Protein AF-A0A2G1XL92-F1 (afdb_monomer)

Structure (mmCIF, N/CA/C/O backbone):
data_AF-A0A2G1XL92-F1
#
_entry.id   AF-A0A2G1XL92-F1
#
loop_
_atom_site.group_PDB
_atom_site.id
_atom_site.type_symbol
_atom_site.label_atom_id
_atom_site.label_alt_id
_atom_site.label_comp_id
_atom_site.label_asym_id
_atom_site.label_entity_id
_atom_site.label_seq_id
_atom_site.pdbx_PDB_ins_code
_atom_site.Cartn_x
_atom_site.Cartn_y
_atom_site.Cartn_z
_atom_site.occupancy
_atom_site.B_iso_or_equiv
_atom_site.auth_seq_id
_atom_site.auth_comp_id
_atom_site.auth_asym_id
_atom_site.auth_atom_id
_atom_site.pdbx_PDB_model_num
ATOM 1 N N . LEU A 1 1 ? 37.303 -26.683 2.962 1.00 45.75 1 LEU A N 1
ATOM 2 C CA . LEU A 1 1 ? 36.003 -26.554 2.262 1.00 45.75 1 LEU A CA 1
ATOM 3 C C . LEU A 1 1 ? 35.689 -25.065 2.156 1.00 45.75 1 LEU A C 1
ATOM 5 O O . LEU A 1 1 ? 35.267 -24.471 3.136 1.00 45.75 1 LEU A O 1
ATOM 9 N N . ALA A 1 2 ? 36.050 -24.438 1.035 1.00 47.91 2 ALA A N 1
ATOM 10 C CA . ALA A 1 2 ? 35.893 -22.998 0.839 1.00 47.91 2 ALA A CA 1
ATOM 11 C C . ALA A 1 2 ? 34.433 -22.668 0.497 1.00 47.91 2 ALA A C 1
ATOM 13 O O . ALA A 1 2 ? 33.868 -23.248 -0.429 1.00 47.91 2 ALA A O 1
ATOM 14 N N . GLY A 1 3 ? 33.829 -21.753 1.257 1.00 52.50 3 GLY A N 1
ATOM 15 C CA . GLY A 1 3 ? 32.514 -21.195 0.958 1.00 52.50 3 GLY A CA 1
ATOM 16 C C . GLY A 1 3 ? 32.561 -20.383 -0.335 1.00 52.50 3 GLY A C 1
ATOM 17 O O . GLY A 1 3 ? 33.479 -19.592 -0.550 1.00 52.50 3 GLY A O 1
ATOM 18 N N . SER A 1 4 ? 31.581 -20.589 -1.214 1.00 62.25 4 SER A N 1
ATOM 19 C CA . SER A 1 4 ? 31.449 -19.809 -2.442 1.00 62.25 4 SER A CA 1
ATOM 20 C C . SER A 1 4 ? 31.058 -18.369 -2.099 1.00 62.25 4 SER A C 1
ATOM 22 O O . SER A 1 4 ? 29.908 -18.071 -1.779 1.00 62.25 4 SER A O 1
ATOM 24 N N . ALA A 1 5 ? 32.039 -17.470 -2.157 1.00 63.34 5 ALA A N 1
ATOM 25 C CA . ALA A 1 5 ? 31.850 -16.028 -2.117 1.00 63.34 5 ALA A CA 1
ATOM 26 C C . ALA A 1 5 ? 31.312 -15.550 -3.477 1.00 63.34 5 ALA A C 1
ATOM 28 O O . ALA A 1 5 ? 32.051 -15.075 -4.335 1.00 63.34 5 ALA A O 1
ATOM 29 N N . GLY A 1 6 ? 30.012 -15.726 -3.696 1.00 65.75 6 GLY A N 1
ATOM 30 C CA . GLY A 1 6 ? 29.341 -15.335 -4.933 1.00 65.75 6 GLY A CA 1
ATOM 31 C C . GLY A 1 6 ? 27.980 -14.722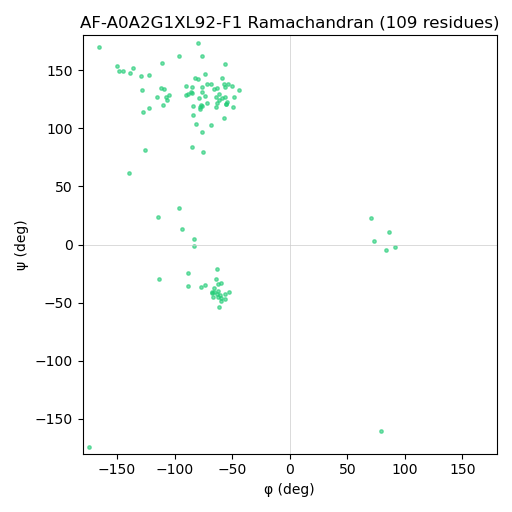 -4.656 1.00 65.75 6 GLY A C 1
ATOM 32 O O . GLY A 1 6 ? 26.966 -15.271 -5.072 1.00 65.75 6 GLY A O 1
ATOM 33 N N . GLY A 1 7 ? 27.946 -13.603 -3.926 1.00 76.12 7 GLY A N 1
ATOM 34 C CA . GLY A 1 7 ? 26.714 -12.834 -3.751 1.00 76.12 7 GLY A CA 1
ATOM 35 C C . GLY A 1 7 ? 26.111 -12.422 -5.104 1.00 76.12 7 GLY A C 1
ATOM 36 O O . GLY A 1 7 ? 26.837 -12.334 -6.103 1.00 76.12 7 GLY A O 1
ATOM 37 N N . PRO A 1 8 ? 24.791 -12.183 -5.171 1.00 79.94 8 PRO A N 1
ATOM 38 C CA . PRO A 1 8 ? 24.140 -11.799 -6.415 1.00 79.94 8 PRO A CA 1
ATOM 39 C C . PRO A 1 8 ? 24.825 -10.565 -7.010 1.00 79.94 8 PRO A C 1
ATOM 41 O O . PRO A 1 8 ? 24.936 -9.520 -6.369 1.00 79.94 8 PRO A O 1
ATOM 44 N N . ARG A 1 9 ? 25.308 -10.697 -8.251 1.00 87.75 9 ARG A N 1
ATOM 45 C CA . ARG A 1 9 ? 25.895 -9.570 -8.982 1.00 87.75 9 ARG A CA 1
ATOM 46 C C . ARG A 1 9 ? 24.794 -8.560 -9.317 1.00 87.75 9 ARG A C 1
ATOM 48 O O . ARG A 1 9 ? 23.726 -8.992 -9.763 1.00 87.75 9 ARG A O 1
ATOM 55 N N . PRO A 1 10 ? 25.044 -7.247 -9.169 1.00 88.81 10 PRO A N 1
ATOM 56 C CA . PRO A 1 10 ? 24.094 -6.227 -9.587 1.00 88.81 10 PRO A CA 1
ATOM 57 C C . PRO A 1 10 ? 23.691 -6.425 -11.049 1.00 88.81 10 PRO A C 1
ATOM 59 O O . PRO A 1 10 ? 24.531 -6.719 -11.902 1.00 88.81 10 PRO A O 1
ATOM 62 N N . ARG A 1 11 ? 22.399 -6.267 -11.341 1.00 91.88 11 ARG A N 1
ATOM 63 C CA . ARG A 1 11 ? 21.869 -6.290 -12.705 1.00 91.88 11 ARG A CA 1
ATOM 64 C C . ARG A 1 11 ? 21.017 -5.058 -12.938 1.00 91.88 11 ARG A C 1
ATOM 66 O O . ARG A 1 11 ? 20.149 -4.745 -12.128 1.00 91.88 11 ARG A O 1
ATOM 73 N N . THR A 1 12 ? 21.240 -4.402 -14.068 1.00 95.31 12 THR A N 1
ATOM 74 C CA . THR A 1 12 ? 20.373 -3.323 -14.536 1.00 95.31 12 THR A CA 1
ATOM 75 C C . THR A 1 12 ? 19.257 -3.925 -15.371 1.00 95.31 12 THR A C 1
ATOM 77 O O . THR A 1 12 ? 19.503 -4.713 -16.282 1.00 95.31 12 THR A O 1
ATOM 80 N N . LEU A 1 13 ? 18.022 -3.558 -15.049 1.00 96.06 13 LEU A N 1
ATOM 81 C CA . LEU A 1 13 ? 16.821 -4.009 -15.737 1.00 96.06 13 LEU A CA 1
ATOM 82 C C . LEU A 1 13 ? 15.866 -2.822 -15.889 1.00 96.06 13 LEU A C 1
ATOM 84 O O . LEU A 1 13 ? 15.805 -1.975 -14.992 1.00 96.06 13 LEU A O 1
ATOM 88 N N . PRO A 1 14 ? 15.065 -2.767 -16.967 1.00 97.75 14 PRO A N 1
ATOM 89 C CA . PRO A 1 14 ? 13.941 -1.849 -17.025 1.00 97.75 14 PRO A CA 1
ATOM 90 C C . PRO A 1 14 ? 13.008 -2.089 -15.834 1.00 97.75 14 PRO A C 1
ATOM 92 O O . PRO A 1 14 ? 12.647 -3.230 -15.535 1.00 97.75 14 PRO A O 1
ATOM 95 N N . ARG A 1 15 ? 12.559 -1.014 -15.180 1.00 96.69 15 ARG A N 1
ATOM 96 C CA . ARG A 1 15 ? 11.615 -1.094 -14.050 1.00 96.69 15 ARG A CA 1
ATOM 97 C C . ARG A 1 15 ? 10.362 -1.897 -14.406 1.00 96.69 15 ARG A C 1
ATOM 99 O O . ARG A 1 15 ? 9.894 -2.701 -13.608 1.00 96.69 15 ARG A O 1
ATOM 106 N N . SER A 1 16 ? 9.849 -1.703 -15.620 1.00 97.81 16 SER A N 1
ATOM 107 C CA . SER A 1 16 ? 8.690 -2.431 -16.140 1.00 97.81 16 SER A CA 1
ATOM 108 C C . SER A 1 16 ? 8.941 -3.936 -16.245 1.00 97.81 16 SER A C 1
ATOM 110 O O . SER A 1 16 ? 8.060 -4.716 -15.895 1.00 97.81 16 SER A O 1
ATOM 112 N N . ALA A 1 17 ? 10.135 -4.351 -16.676 1.00 97.44 17 ALA A N 1
ATOM 113 C CA . ALA A 1 17 ? 10.507 -5.760 -16.767 1.00 97.44 17 ALA A CA 1
ATOM 114 C C . ALA A 1 17 ? 10.593 -6.403 -15.376 1.00 97.44 17 ALA A C 1
ATOM 116 O O . ALA A 1 17 ? 10.022 -7.469 -15.160 1.00 97.44 17 ALA A O 1
ATOM 117 N N . LEU A 1 18 ? 11.226 -5.717 -14.417 1.00 96.50 18 LEU A N 1
ATOM 118 C CA . LEU A 1 18 ? 11.296 -6.183 -13.030 1.00 96.50 18 LEU A CA 1
ATOM 119 C C . LEU A 1 18 ? 9.897 -6.337 -12.413 1.00 96.50 18 LEU A C 1
ATOM 121 O O . LEU A 1 18 ? 9.600 -7.352 -11.792 1.00 96.50 18 LEU A O 1
ATOM 125 N N . TYR A 1 19 ? 9.024 -5.347 -12.602 1.00 95.44 19 TYR A N 1
ATOM 126 C CA . TYR A 1 19 ? 7.671 -5.370 -12.041 1.00 95.44 19 TYR A CA 1
ATOM 127 C C . TYR A 1 19 ? 6.796 -6.469 -12.629 1.00 95.44 19 TYR A C 1
ATOM 129 O O . TYR A 1 19 ? 6.038 -7.088 -11.886 1.00 95.44 19 TYR A O 1
ATOM 137 N N . ARG A 1 20 ? 6.921 -6.741 -13.932 1.00 96.88 20 ARG A N 1
ATOM 138 C CA . ARG A 1 20 ? 6.238 -7.872 -14.570 1.00 96.88 20 ARG A CA 1
ATOM 139 C C . ARG A 1 20 ? 6.694 -9.190 -13.958 1.00 96.88 20 ARG A C 1
ATOM 141 O O . ARG A 1 20 ? 5.864 -9.900 -13.412 1.00 96.88 20 ARG A O 1
ATOM 148 N N . ALA A 1 21 ? 8.003 -9.438 -13.917 1.00 97.12 21 ALA A N 1
ATOM 149 C CA . ALA A 1 21 ? 8.545 -10.680 -13.366 1.00 97.12 21 ALA A CA 1
ATOM 150 C C . ALA A 1 21 ? 8.096 -10.937 -11.913 1.00 97.12 21 ALA A C 1
ATOM 152 O O . ALA A 1 21 ? 7.707 -12.050 -11.573 1.00 97.12 21 ALA A O 1
ATOM 153 N N . LEU A 1 22 ? 8.100 -9.905 -11.060 1.00 96.56 22 LEU A N 1
ATOM 154 C CA . LEU A 1 22 ? 7.636 -10.029 -9.674 1.00 96.56 22 LEU A CA 1
ATOM 155 C C . LEU A 1 22 ? 6.125 -10.281 -9.573 1.00 96.56 22 LEU A C 1
ATOM 157 O O . LEU A 1 22 ? 5.692 -11.084 -8.749 1.00 96.56 22 LEU A O 1
ATOM 161 N N . ARG A 1 23 ? 5.317 -9.609 -10.402 1.00 96.31 23 ARG A N 1
ATOM 162 C CA . ARG A 1 23 ? 3.858 -9.791 -10.427 1.00 96.31 23 ARG A CA 1
ATOM 163 C C . ARG A 1 23 ? 3.469 -11.178 -10.938 1.00 96.31 23 ARG A C 1
ATOM 165 O O . ARG A 1 23 ? 2.570 -11.803 -10.373 1.00 96.31 23 ARG A O 1
ATOM 172 N N . ASP A 1 24 ? 4.147 -11.655 -11.973 1.00 97.25 24 ASP A N 1
ATOM 173 C CA . ASP A 1 24 ? 3.923 -12.981 -12.542 1.00 97.25 24 ASP A CA 1
ATOM 174 C C . ASP A 1 24 ? 4.257 -14.057 -11.503 1.00 97.25 24 ASP A C 1
ATOM 176 O O . ASP A 1 24 ? 3.476 -14.980 -11.289 1.00 97.25 24 ASP A O 1
ATOM 180 N N . GLU A 1 25 ? 5.358 -13.886 -10.766 1.00 98.31 25 GLU A N 1
ATOM 181 C CA . GLU A 1 25 ? 5.741 -14.798 -9.686 1.00 98.31 25 GLU A CA 1
ATOM 182 C C . GLU A 1 25 ? 4.750 -14.782 -8.512 1.00 98.31 25 GLU A C 1
ATOM 184 O O . GLU A 1 25 ? 4.413 -15.841 -7.982 1.00 98.31 25 GLU A O 1
ATOM 189 N N . ALA A 1 26 ? 4.243 -13.610 -8.115 1.00 97.44 26 ALA A N 1
ATOM 190 C CA . ALA A 1 26 ? 3.207 -13.516 -7.086 1.00 97.44 26 ALA A CA 1
ATOM 191 C C . ALA A 1 26 ? 1.931 -14.261 -7.510 1.00 97.44 26 ALA A C 1
ATOM 193 O O . ALA A 1 26 ? 1.384 -15.049 -6.737 1.00 97.44 26 ALA A O 1
ATOM 194 N N . THR A 1 27 ? 1.524 -14.088 -8.771 1.00 97.12 27 THR A N 1
ATOM 195 C CA . THR A 1 27 ? 0.376 -14.789 -9.362 1.00 97.12 27 THR A CA 1
ATOM 196 C C . THR A 1 27 ? 0.610 -16.298 -9.390 1.00 97.12 27 THR A C 1
ATOM 198 O O . THR A 1 27 ? -0.250 -17.064 -8.966 1.00 97.12 27 THR A O 1
ATOM 201 N N . ARG A 1 28 ? 1.802 -16.740 -9.814 1.00 98.25 28 ARG A N 1
ATOM 202 C CA . ARG A 1 28 ? 2.189 -18.158 -9.853 1.00 98.25 28 ARG A CA 1
ATOM 203 C C . ARG A 1 28 ? 2.138 -18.815 -8.472 1.00 98.25 28 ARG A C 1
ATOM 205 O O . ARG A 1 28 ? 1.833 -19.999 -8.369 1.00 98.25 28 ARG A O 1
ATOM 212 N N . ARG A 1 29 ? 2.433 -18.058 -7.413 1.00 98.44 29 ARG A N 1
ATOM 213 C CA . ARG A 1 29 ? 2.330 -18.510 -6.016 1.00 98.44 29 ARG A CA 1
ATOM 214 C C . ARG A 1 29 ? 0.917 -18.407 -5.436 1.00 98.44 29 ARG A C 1
ATOM 216 O O . ARG A 1 29 ? 0.734 -18.761 -4.278 1.00 98.44 29 ARG A O 1
ATOM 223 N N . GLY A 1 30 ? -0.059 -17.920 -6.202 1.00 97.88 30 GLY A N 1
ATOM 224 C CA . GLY A 1 30 ? -1.432 -17.732 -5.737 1.00 97.88 30 GLY A CA 1
ATOM 225 C C . GLY A 1 30 ? -1.594 -16.593 -4.730 1.00 97.88 30 GLY A C 1
ATOM 226 O O . GLY A 1 30 ? -2.548 -16.601 -3.960 1.00 97.88 30 GLY A O 1
ATOM 227 N N . ILE A 1 31 ? -0.672 -15.624 -4.706 1.00 97.69 31 ILE A N 1
ATOM 228 C CA . ILE A 1 31 ? -0.770 -14.457 -3.823 1.00 97.69 31 ILE A CA 1
ATOM 229 C C . ILE A 1 31 ? -1.805 -13.490 -4.422 1.00 97.69 31 ILE A C 1
ATOM 231 O O . ILE A 1 31 ? -1.596 -13.017 -5.544 1.00 97.69 31 ILE A O 1
ATOM 235 N N . PRO A 1 32 ? -2.903 -13.168 -3.711 1.00 95.44 32 PRO A N 1
ATOM 236 C CA . PRO A 1 32 ? -3.907 -12.235 -4.208 1.00 95.44 32 PRO A CA 1
ATOM 237 C C . PRO A 1 32 ? -3.320 -10.834 -4.397 1.00 95.44 32 PRO A C 1
ATOM 239 O O . PRO A 1 32 ? -2.618 -10.315 -3.528 1.00 95.44 32 PRO A O 1
ATOM 242 N N . VAL A 1 33 ? -3.629 -10.203 -5.530 1.00 94.62 33 VAL A N 1
ATOM 243 C CA . VAL A 1 33 ? -3.259 -8.812 -5.809 1.00 94.62 33 VAL A CA 1
ATOM 244 C C . VAL A 1 33 ? -4.507 -8.052 -6.220 1.00 94.62 33 VAL A C 1
ATOM 246 O O . VAL A 1 33 ? -5.083 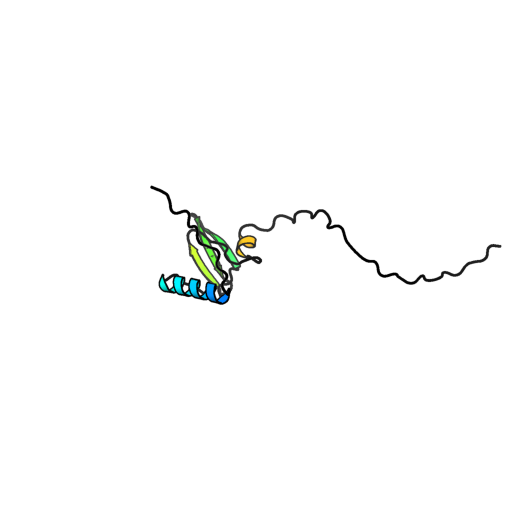-8.306 -7.277 1.00 94.62 33 VAL A O 1
ATOM 249 N N . GLU A 1 34 ? -4.902 -7.094 -5.390 1.00 95.75 34 GLU A N 1
ATOM 250 C CA . GLU A 1 34 ? -6.100 -6.291 -5.604 1.00 95.75 34 GLU A CA 1
ATOM 251 C C . GLU A 1 34 ? -5.727 -4.866 -6.019 1.00 95.75 34 GLU A C 1
ATOM 253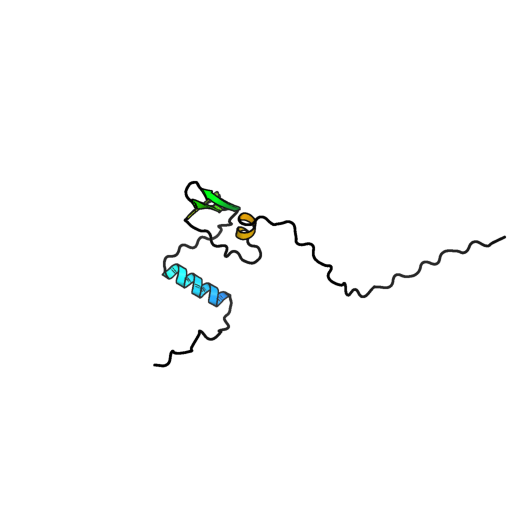 O O . GLU A 1 34 ? -4.945 -4.178 -5.360 1.00 95.75 34 GLU A O 1
ATOM 258 N N . TYR A 1 35 ? -6.295 -4.415 -7.136 1.00 94.94 35 TYR A N 1
ATOM 259 C CA . TYR A 1 35 ? -6.093 -3.065 -7.664 1.00 94.94 35 TYR A CA 1
ATOM 260 C C . TYR A 1 35 ? -7.214 -2.125 -7.226 1.00 94.94 35 TYR A C 1
ATOM 262 O O . TYR A 1 35 ? -8.281 -2.556 -6.803 1.00 94.94 35 TYR A O 1
ATOM 270 N N . GLY A 1 36 ? -6.966 -0.817 -7.318 1.00 95.06 36 GLY A N 1
ATOM 271 C CA . GLY A 1 36 ? -7.941 0.198 -6.898 1.00 95.06 36 GLY A CA 1
ATOM 272 C C . GLY A 1 36 ? -8.094 0.333 -5.377 1.00 95.06 36 GLY A C 1
ATOM 273 O O . GLY A 1 36 ? -8.873 1.156 -4.909 1.00 95.06 36 GLY A O 1
ATOM 274 N N . LYS A 1 37 ? -7.311 -0.415 -4.591 1.00 96.44 37 LYS A N 1
ATOM 275 C CA . LYS A 1 37 ? -7.350 -0.414 -3.126 1.00 96.44 37 LYS A CA 1
ATOM 276 C C . LYS A 1 37 ? -6.491 0.700 -2.538 1.00 96.44 37 LYS A C 1
ATOM 278 O O . LYS A 1 37 ? -5.333 0.508 -2.173 1.00 96.44 37 LYS A O 1
ATOM 283 N N . ARG A 1 38 ? -7.049 1.907 -2.445 1.00 96.31 38 ARG A N 1
ATOM 284 C CA . ARG A 1 38 ? -6.373 3.035 -1.785 1.00 96.31 38 ARG A CA 1
ATOM 285 C C . ARG A 1 38 ? -6.607 2.991 -0.278 1.00 96.31 38 ARG A C 1
ATOM 287 O O . ARG A 1 38 ? -7.723 3.255 0.154 1.00 96.31 38 ARG A O 1
ATOM 294 N N . LEU A 1 39 ? -5.567 2.721 0.512 1.00 97.00 39 LEU A N 1
ATOM 295 C CA . LEU A 1 39 ? -5.648 2.710 1.979 1.00 97.00 39 LEU A CA 1
ATOM 296 C C . LEU A 1 39 ? -6.052 4.092 2.514 1.00 97.00 39 LEU A C 1
ATOM 298 O O . LEU A 1 39 ? -5.392 5.092 2.218 1.00 97.00 39 LEU A O 1
ATOM 302 N N . VAL A 1 40 ? -7.122 4.166 3.305 1.00 97.00 40 VAL A N 1
ATOM 303 C CA . VAL A 1 40 ? -7.607 5.417 3.915 1.00 97.00 40 VAL A CA 1
ATOM 304 C C . VAL A 1 40 ? -7.471 5.438 5.426 1.00 97.00 40 VAL A C 1
ATOM 306 O O . VAL A 1 40 ? -7.232 6.515 5.963 1.00 97.00 40 VAL A O 1
ATOM 309 N N . ALA A 1 41 ? -7.542 4.279 6.075 1.00 95.31 41 ALA A N 1
ATOM 310 C CA . ALA A 1 41 ? -7.320 4.127 7.504 1.00 95.31 41 ALA A CA 1
ATOM 311 C C . ALA A 1 41 ? -6.749 2.737 7.802 1.00 95.31 41 ALA A C 1
ATOM 313 O O . ALA A 1 41 ? -6.971 1.787 7.053 1.00 95.31 41 ALA A O 1
ATOM 314 N N . THR A 1 42 ? -6.009 2.628 8.898 1.00 95.50 42 THR A N 1
ATOM 315 C CA . THR A 1 42 ? -5.543 1.352 9.438 1.00 95.50 42 THR A CA 1
ATOM 316 C C . THR A 1 42 ? -5.538 1.443 10.956 1.00 95.50 42 THR A C 1
ATOM 318 O O . THR A 1 42 ? -5.331 2.526 11.502 1.00 95.50 42 THR A O 1
ATOM 321 N N . GLY A 1 43 ? -5.767 0.330 11.638 1.00 92.12 43 GLY A N 1
ATOM 322 C CA . GLY A 1 43 ? -5.758 0.291 13.096 1.00 92.12 43 GLY A CA 1
ATOM 323 C C . GLY A 1 43 ? -5.691 -1.127 13.633 1.00 92.12 43 GLY A C 1
ATOM 324 O O . GLY A 1 43 ? -5.833 -2.090 12.881 1.00 92.12 43 GLY A O 1
ATOM 325 N N . THR A 1 44 ? -5.477 -1.239 14.939 1.00 92.94 44 THR A N 1
ATOM 326 C CA . THR A 1 44 ? -5.393 -2.521 15.638 1.00 92.94 44 THR A CA 1
ATOM 327 C C . THR A 1 44 ? -6.656 -2.728 16.467 1.00 92.94 44 THR A C 1
ATOM 329 O O . THR A 1 44 ? -7.019 -1.878 17.280 1.00 92.94 44 THR A O 1
ATOM 332 N N . GLY A 1 45 ? -7.341 -3.845 16.246 1.00 84.50 45 GLY A N 1
ATOM 333 C CA . GLY A 1 45 ? -8.521 -4.250 16.996 1.00 84.50 45 GLY A CA 1
ATOM 334 C C . GLY A 1 45 ? -8.186 -4.880 18.354 1.00 84.50 45 GLY A C 1
ATOM 335 O O . GLY A 1 45 ? -7.019 -5.151 18.669 1.00 84.50 45 GLY A O 1
ATOM 336 N N . PRO A 1 46 ? -9.215 -5.167 19.173 1.00 73.94 46 PRO A N 1
ATOM 337 C CA . PRO A 1 46 ? -9.045 -5.918 20.409 1.00 73.94 46 PRO A CA 1
ATOM 338 C C . PRO A 1 46 ? -8.443 -7.287 20.072 1.00 73.94 46 PRO A C 1
ATOM 340 O O . PRO A 1 46 ? -9.017 -8.011 19.264 1.00 73.94 46 PRO A O 1
ATOM 343 N N . ARG A 1 47 ? -7.318 -7.647 20.708 1.00 83.75 47 ARG A N 1
ATOM 344 C CA . ARG A 1 47 ? -6.497 -8.861 20.460 1.00 83.75 47 ARG A CA 1
ATOM 345 C C . ARG A 1 47 ? -5.427 -8.763 19.365 1.00 83.75 47 ARG A C 1
ATOM 347 O O . ARG A 1 47 ? -4.814 -9.774 19.051 1.00 83.75 47 ARG A O 1
ATOM 354 N N . GLY A 1 48 ? -5.134 -7.571 18.846 1.00 87.06 48 GLY A N 1
ATOM 355 C CA . GLY A 1 48 ? -3.937 -7.363 18.019 1.00 87.06 48 GLY A CA 1
ATOM 356 C C . GLY A 1 48 ? -4.138 -7.544 16.514 1.00 87.06 48 GLY A C 1
ATOM 357 O O . GLY A 1 48 ? -3.202 -7.300 15.761 1.00 87.06 48 GLY A O 1
ATOM 358 N N . THR A 1 49 ? -5.341 -7.903 16.059 1.00 94.12 49 THR A N 1
ATOM 359 C CA . THR A 1 49 ? -5.664 -7.966 14.627 1.00 94.12 49 THR A CA 1
ATOM 360 C C . THR A 1 49 ? -5.568 -6.578 14.002 1.00 94.12 49 THR A C 1
ATOM 362 O O . THR A 1 49 ? -6.196 -5.632 14.472 1.00 94.12 49 THR A O 1
ATOM 365 N N . VAL A 1 50 ? -4.811 -6.446 12.922 1.00 95.56 50 VAL A N 1
ATOM 366 C CA . VAL A 1 50 ? -4.710 -5.230 12.120 1.00 95.56 50 VAL A CA 1
ATOM 367 C C . VAL A 1 50 ? -5.836 -5.212 11.092 1.00 95.56 50 VAL A C 1
ATOM 369 O O . VAL A 1 50 ? -6.054 -6.185 10.377 1.00 95.56 50 VAL A O 1
ATOM 372 N N . THR A 1 51 ? -6.550 -4.093 11.000 1.00 96.50 51 THR A N 1
ATOM 373 C CA . THR A 1 51 ? -7.578 -3.844 9.983 1.00 96.50 51 THR A CA 1
ATOM 374 C C . THR A 1 51 ? -7.141 -2.701 9.078 1.00 96.50 51 THR A C 1
ATOM 376 O O . THR A 1 51 ? -6.843 -1.609 9.561 1.00 96.50 51 THR A O 1
ATOM 379 N N . ALA A 1 52 ? -7.158 -2.933 7.769 1.00 96.56 52 ALA A N 1
ATOM 380 C CA . ALA A 1 52 ? -6.951 -1.937 6.727 1.00 96.56 52 ALA A CA 1
ATOM 381 C C . ALA A 1 52 ? -8.289 -1.580 6.067 1.00 96.56 52 ALA A C 1
ATOM 383 O O . ALA A 1 52 ? -9.020 -2.464 5.621 1.00 96.56 52 ALA A O 1
ATOM 384 N N . LEU A 1 53 ? -8.597 -0.285 5.983 1.00 97.75 53 LEU A N 1
ATOM 385 C CA . LEU A 1 53 ? -9.791 0.247 5.327 1.00 97.75 53 LEU A CA 1
ATOM 386 C C . LEU A 1 53 ? -9.403 0.968 4.039 1.00 97.75 53 LEU A C 1
ATOM 388 O O . LEU A 1 53 ? -8.481 1.793 4.029 1.00 97.75 53 LEU A O 1
ATOM 392 N N . PHE A 1 54 ? -10.134 0.696 2.963 1.00 97.94 54 PHE A N 1
ATOM 393 C CA . PHE A 1 54 ? -9.864 1.237 1.635 1.00 97.94 54 PHE A CA 1
ATOM 394 C C . PHE A 1 54 ? -10.931 2.243 1.189 1.00 97.94 54 PHE A C 1
ATOM 396 O O . PHE A 1 54 ? -12.063 2.243 1.664 1.00 97.94 54 PHE A O 1
ATOM 403 N N . ALA A 1 55 ? -10.558 3.129 0.262 1.00 97.69 55 ALA A N 1
ATOM 404 C CA . ALA A 1 55 ? -11.420 4.206 -0.233 1.00 97.69 55 ALA A CA 1
ATOM 405 C C . ALA A 1 55 ? -12.688 3.713 -0.953 1.00 97.69 55 ALA A C 1
ATOM 407 O O . ALA A 1 55 ? -13.643 4.470 -1.077 1.00 97.69 55 ALA A O 1
ATOM 408 N N . ASP A 1 56 ? -12.691 2.468 -1.428 1.00 96.12 56 ASP A N 1
ATOM 409 C CA . ASP A 1 56 ? -13.847 1.816 -2.051 1.00 96.12 56 ASP A CA 1
ATOM 410 C C . ASP A 1 56 ? -14.823 1.209 -1.023 1.00 96.12 56 ASP A C 1
ATOM 412 O O . ASP A 1 56 ? -15.782 0.543 -1.401 1.00 96.12 56 ASP A O 1
ATOM 416 N N . GLY A 1 57 ? -14.574 1.415 0.275 1.00 96.81 57 GLY A N 1
ATOM 417 C CA . GLY A 1 57 ? -15.384 0.890 1.373 1.00 96.81 57 GLY A CA 1
ATOM 418 C C . GLY A 1 57 ? -15.046 -0.548 1.770 1.00 96.81 57 GLY A C 1
ATOM 419 O O . GLY A 1 57 ? -15.593 -1.049 2.752 1.00 96.81 57 GLY A O 1
ATOM 420 N N . SER A 1 58 ? -14.140 -1.218 1.053 1.00 97.06 58 SER A N 1
ATOM 421 C CA . SER A 1 58 ? -13.688 -2.558 1.424 1.00 97.06 58 SER A CA 1
ATOM 422 C C . SER A 1 58 ? -12.712 -2.535 2.606 1.00 97.06 58 SER A C 1
ATOM 424 O O . SER A 1 58 ? -12.115 -1.504 2.940 1.00 97.06 58 SER A O 1
ATOM 426 N N . ARG A 1 59 ? -12.543 -3.700 3.243 1.00 96.38 59 ARG A N 1
ATOM 427 C CA . ARG A 1 59 ? -11.617 -3.904 4.360 1.00 96.38 59 ARG A CA 1
ATOM 428 C C . ARG A 1 59 ? -10.830 -5.200 4.217 1.00 96.38 59 ARG A C 1
ATOM 430 O O . ARG A 1 59 ? -11.338 -6.161 3.647 1.00 96.38 59 ARG A O 1
ATOM 437 N N . ALA A 1 60 ? -9.630 -5.216 4.786 1.00 96.00 60 ALA A N 1
ATOM 438 C CA . ALA A 1 60 ? -8.810 -6.410 4.955 1.00 96.00 60 ALA A CA 1
ATOM 439 C C . ALA A 1 60 ? -8.336 -6.523 6.409 1.00 96.00 60 ALA A C 1
ATOM 441 O O . ALA A 1 60 ? -8.061 -5.508 7.050 1.00 96.00 60 ALA A O 1
ATOM 442 N N . GLU A 1 61 ? -8.232 -7.749 6.914 1.00 95.69 61 GLU A N 1
ATOM 443 C CA . GLU A 1 61 ? -7.775 -8.056 8.272 1.00 95.69 61 GLU A CA 1
ATOM 444 C C . GLU A 1 61 ? -6.552 -8.982 8.218 1.00 95.69 61 GLU A C 1
ATOM 446 O O . GLU A 1 61 ? -6.437 -9.813 7.317 1.00 95.69 61 GLU A O 1
ATOM 451 N N . GLY A 1 62 ? -5.629 -8.827 9.166 1.00 94.62 62 GLY A N 1
ATOM 452 C CA . GLY A 1 62 ? -4.430 -9.658 9.277 1.00 94.62 62 GLY A CA 1
ATOM 453 C C . GLY A 1 62 ? -3.624 -9.351 10.535 1.00 94.62 62 GLY A C 1
ATOM 454 O O . GLY A 1 62 ? -4.045 -8.559 11.371 1.00 94.62 62 GLY A O 1
ATOM 455 N N . ASP A 1 63 ? -2.450 -9.959 10.671 1.00 94.94 63 ASP A N 1
ATOM 456 C CA . ASP A 1 63 ? -1.610 -9.791 11.868 1.00 94.94 63 ASP A CA 1
ATOM 457 C C . ASP A 1 63 ? -0.647 -8.597 11.761 1.00 94.94 63 ASP A C 1
ATOM 459 O O . ASP A 1 63 ? -0.208 -8.040 12.766 1.00 94.94 63 ASP A O 1
ATOM 463 N N . LEU A 1 64 ? -0.307 -8.190 10.534 1.00 93.44 64 LEU A N 1
ATOM 464 C CA . LEU A 1 64 ? 0.626 -7.102 10.251 1.00 93.44 64 LEU A CA 1
ATOM 465 C C . LEU A 1 64 ? 0.248 -6.381 8.954 1.00 93.44 64 LEU A C 1
ATOM 467 O O . LEU A 1 64 ? -0.226 -6.992 7.998 1.00 93.44 64 LEU A O 1
ATOM 471 N N . VAL A 1 65 ? 0.557 -5.085 8.898 1.00 94.00 65 VAL A N 1
ATOM 472 C CA . VAL A 1 65 ? 0.565 -4.292 7.665 1.00 94.00 65 VAL A CA 1
ATOM 473 C C . VAL A 1 65 ? 1.994 -3.882 7.309 1.00 94.00 65 VAL A C 1
ATOM 475 O O . VAL A 1 65 ? 2.755 -3.428 8.162 1.00 94.00 65 VAL A O 1
ATOM 478 N N . VAL A 1 66 ? 2.364 -4.024 6.035 1.00 94.62 66 VAL A N 1
ATOM 479 C CA . VAL A 1 66 ? 3.663 -3.581 5.510 1.00 94.62 66 VAL A CA 1
ATOM 480 C C . VAL A 1 66 ? 3.452 -2.387 4.584 1.00 94.62 66 VAL A C 1
ATOM 482 O O . VAL A 1 66 ? 2.769 -2.487 3.566 1.00 94.62 66 VAL A O 1
ATOM 485 N N . GLY A 1 67 ? 4.064 -1.249 4.920 1.00 94.31 67 GLY A N 1
ATOM 486 C CA . GLY A 1 67 ? 4.043 -0.047 4.086 1.00 94.31 67 GLY A CA 1
ATOM 487 C C . GLY A 1 67 ? 4.984 -0.168 2.888 1.00 94.31 67 GLY A C 1
ATOM 488 O O . GLY A 1 67 ? 6.178 0.094 3.009 1.00 94.31 67 GLY A O 1
ATOM 489 N N . ALA A 1 68 ? 4.446 -0.543 1.728 1.00 94.25 68 ALA A N 1
ATOM 490 C CA . ALA A 1 68 ? 5.176 -0.637 0.457 1.00 94.25 68 ALA A CA 1
ATOM 491 C C . ALA A 1 68 ? 4.684 0.382 -0.598 1.00 94.25 68 ALA A C 1
ATOM 493 O O . ALA A 1 68 ? 4.847 0.189 -1.801 1.00 94.25 68 ALA A O 1
ATOM 494 N N . ASP A 1 69 ? 4.080 1.485 -0.151 1.00 93.69 69 ASP A N 1
ATOM 495 C CA . ASP A 1 69 ? 3.406 2.521 -0.950 1.00 93.69 69 ASP A CA 1
ATOM 496 C C . ASP A 1 69 ? 4.304 3.724 -1.326 1.00 93.69 69 ASP A C 1
ATOM 498 O O . ASP A 1 69 ? 3.834 4.744 -1.834 1.00 93.69 69 ASP A O 1
ATOM 502 N N . GLY A 1 70 ? 5.620 3.591 -1.148 1.00 92.44 70 GLY A N 1
ATOM 503 C CA . GLY A 1 70 ? 6.626 4.502 -1.700 1.00 92.44 70 GLY A CA 1
ATOM 504 C C . GLY A 1 70 ? 6.818 5.819 -0.937 1.00 92.44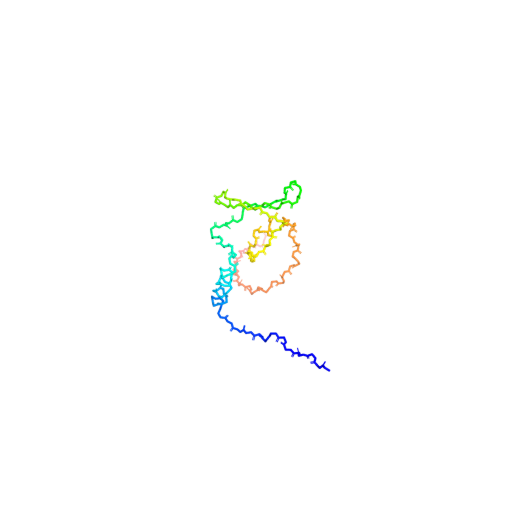 70 GLY A C 1
ATOM 505 O O . GLY A 1 70 ? 6.502 5.955 0.243 1.00 92.44 70 GLY A O 1
ATOM 506 N N . ILE A 1 71 ? 7.403 6.817 -1.609 1.00 93.94 71 ILE A N 1
ATOM 507 C CA . ILE A 1 71 ? 7.823 8.077 -0.967 1.00 93.94 71 ILE A CA 1
ATOM 508 C C . ILE A 1 71 ? 6.647 8.893 -0.407 1.00 93.94 71 ILE A C 1
ATOM 510 O O . ILE A 1 71 ? 6.800 9.544 0.624 1.00 93.94 71 ILE A O 1
ATOM 514 N N . HIS A 1 72 ? 5.460 8.785 -1.010 1.00 92.44 72 HIS A N 1
ATOM 515 C CA . HIS A 1 72 ? 4.222 9.446 -0.570 1.00 92.44 72 HIS A CA 1
ATOM 516 C C . HIS A 1 72 ? 3.343 8.532 0.298 1.00 92.44 72 HIS A C 1
ATOM 518 O O . HIS A 1 72 ? 2.117 8.621 0.252 1.00 92.44 72 HIS A O 1
ATOM 524 N N . SER A 1 73 ? 3.977 7.628 1.051 1.00 94.12 73 SER A N 1
ATOM 525 C CA . SER A 1 73 ? 3.313 6.603 1.855 1.00 94.12 73 SER A CA 1
ATOM 526 C C . SER A 1 73 ? 2.195 7.167 2.734 1.00 94.12 73 SER A C 1
ATOM 528 O O . SER A 1 73 ? 2.449 7.955 3.647 1.00 94.12 73 SER A O 1
ATOM 530 N N . ARG A 1 74 ? 0.961 6.705 2.492 1.00 93.56 74 ARG A N 1
ATOM 531 C CA . ARG A 1 74 ? -0.172 6.923 3.401 1.00 93.56 74 ARG A CA 1
ATOM 532 C C . ARG A 1 74 ? -0.034 6.041 4.629 1.00 93.56 74 ARG A C 1
ATOM 534 O O . ARG A 1 74 ? -0.395 6.475 5.714 1.00 93.56 74 ARG A O 1
ATOM 541 N N . THR A 1 75 ? 0.514 4.839 4.463 1.00 94.50 75 THR A N 1
ATOM 542 C CA . THR A 1 75 ? 0.754 3.906 5.569 1.00 94.50 75 THR A CA 1
ATOM 543 C C . THR A 1 75 ? 1.611 4.563 6.649 1.00 94.50 75 THR A C 1
ATOM 545 O O . THR A 1 75 ? 1.235 4.554 7.817 1.00 94.50 75 THR A O 1
ATOM 548 N N . ARG A 1 76 ? 2.704 5.231 6.253 1.00 92.69 76 ARG A N 1
ATOM 549 C CA . ARG A 1 76 ? 3.568 5.985 7.169 1.00 92.69 76 ARG A CA 1
ATOM 550 C C . ARG A 1 76 ? 2.803 7.092 7.888 1.00 92.69 76 ARG A C 1
ATOM 552 O O . ARG A 1 76 ? 2.874 7.156 9.101 1.00 92.69 76 ARG A O 1
ATOM 559 N N . THR A 1 77 ? 2.040 7.918 7.170 1.00 91.62 77 THR A N 1
ATOM 560 C CA . THR A 1 77 ? 1.249 9.002 7.783 1.00 91.62 77 THR A CA 1
ATOM 561 C C . THR A 1 77 ? 0.182 8.497 8.758 1.00 91.62 77 THR A C 1
ATOM 563 O O . THR A 1 77 ? -0.121 9.187 9.724 1.00 91.62 77 THR A O 1
ATOM 566 N N . LEU A 1 78 ? -0.413 7.329 8.496 1.00 92.19 78 LEU A N 1
ATOM 567 C CA . LEU A 1 78 ? -1.455 6.749 9.347 1.00 92.19 78 LEU A CA 1
ATOM 568 C C . LEU A 1 78 ? -0.890 6.100 10.617 1.00 92.19 78 LEU A C 1
ATOM 570 O O . LEU A 1 78 ? -1.538 6.164 11.656 1.00 92.19 78 LEU A O 1
ATOM 574 N N . LEU A 1 79 ? 0.280 5.461 10.529 1.00 88.44 79 LEU A N 1
ATOM 575 C CA . LEU A 1 79 ? 0.904 4.760 11.658 1.00 88.44 79 LEU A CA 1
ATOM 576 C C . LEU A 1 79 ? 1.797 5.666 12.509 1.00 88.44 79 LEU A C 1
ATOM 578 O O . LEU A 1 79 ? 1.861 5.496 13.721 1.00 88.44 79 LEU A O 1
ATOM 582 N N . ASP A 1 80 ? 2.482 6.610 11.873 1.00 82.81 80 ASP A N 1
ATOM 583 C CA . ASP A 1 80 ? 3.370 7.572 12.515 1.00 82.81 80 ASP A CA 1
ATOM 584 C C . ASP A 1 80 ? 2.930 8.983 12.095 1.00 82.81 80 ASP A C 1
ATOM 586 O O . ASP A 1 80 ? 3.439 9.544 11.111 1.00 82.81 80 ASP A O 1
ATOM 590 N N . PRO A 1 81 ? 1.889 9.533 12.753 1.00 66.25 81 PRO A N 1
ATOM 591 C CA . PRO A 1 81 ? 1.409 10.868 12.443 1.00 66.25 81 PRO A CA 1
ATOM 592 C C . PRO A 1 81 ? 2.560 11.869 12.604 1.00 66.25 81 PRO A C 1
ATOM 594 O O . PRO A 1 81 ? 3.350 11.761 13.543 1.00 66.25 81 PRO A O 1
ATOM 597 N N . PRO A 1 82 ? 2.692 12.840 11.684 1.00 59.19 82 PRO A N 1
ATOM 598 C CA . PRO A 1 82 ? 3.882 13.671 11.598 1.00 59.19 82 PRO A CA 1
ATOM 599 C C . PRO A 1 82 ? 4.174 14.361 12.931 1.00 59.19 82 PRO A C 1
ATOM 601 O O . PRO A 1 82 ? 3.377 15.159 13.426 1.00 59.19 82 PRO A O 1
ATOM 6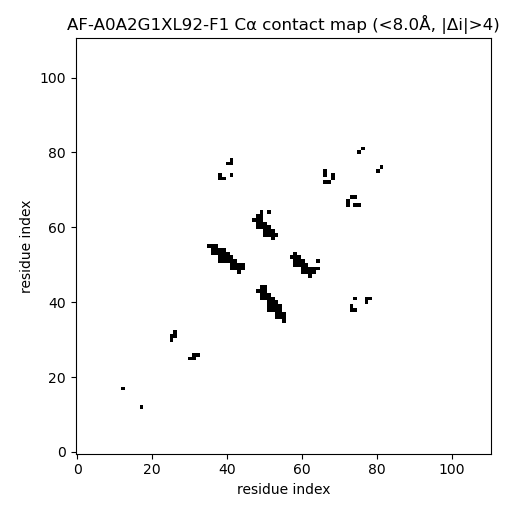04 N N . ARG A 1 83 ? 5.363 14.098 13.482 1.00 57.59 83 ARG A N 1
ATOM 605 C CA . ARG A 1 83 ? 5.955 14.954 14.514 1.00 57.59 83 ARG A CA 1
ATOM 606 C C . ARG A 1 83 ? 6.113 16.367 13.928 1.00 57.59 83 ARG A C 1
ATOM 608 O O . ARG A 1 83 ? 6.445 16.458 12.741 1.00 57.59 83 ARG A O 1
ATOM 615 N N . PRO A 1 84 ? 5.907 17.460 14.698 1.00 57.53 84 PRO A N 1
ATOM 616 C CA . PRO A 1 84 ? 6.185 18.814 14.221 1.00 57.53 84 PRO A CA 1
ATOM 617 C C . PRO A 1 84 ? 7.527 18.857 13.488 1.00 57.53 84 PRO A C 1
ATOM 619 O O . PRO A 1 84 ? 8.505 18.251 13.943 1.00 57.53 84 PRO A O 1
ATOM 622 N N . ALA A 1 85 ? 7.522 19.499 12.317 1.00 54.97 85 ALA A N 1
ATOM 623 C CA . ALA A 1 85 ? 8.634 19.461 11.379 1.00 54.97 85 ALA A CA 1
ATOM 624 C C . ALA A 1 85 ? 9.956 19.787 12.095 1.00 54.97 85 ALA A C 1
ATOM 626 O O . ALA A 1 85 ? 9.987 20.717 12.908 1.00 54.97 85 ALA A O 1
ATOM 627 N N . PRO A 1 86 ? 11.049 19.046 11.830 1.00 53.94 86 PRO A N 1
ATOM 628 C CA . PRO A 1 86 ? 12.353 19.447 12.332 1.00 53.94 86 PRO A CA 1
ATOM 629 C C . PRO A 1 86 ? 12.634 20.867 11.832 1.00 53.94 86 PRO A C 1
ATOM 631 O O . PRO A 1 86 ? 12.516 21.131 10.635 1.00 53.94 86 PRO A O 1
ATOM 634 N N . ALA A 1 87 ? 12.967 21.780 12.749 1.00 55.50 87 ALA A N 1
ATOM 635 C CA . ALA A 1 87 ? 13.410 23.116 12.384 1.00 55.50 87 ALA A CA 1
ATOM 636 C C . ALA A 1 87 ? 14.628 22.962 11.468 1.00 55.50 87 ALA A C 1
ATOM 638 O O . ALA A 1 87 ? 15.686 22.502 11.895 1.00 55.50 87 ALA A O 1
ATOM 639 N N . THR A 1 88 ? 14.454 23.265 10.186 1.00 45.97 88 THR A N 1
ATOM 640 C CA . THR A 1 88 ? 15.536 23.240 9.207 1.00 45.97 88 THR A CA 1
ATOM 641 C C . THR A 1 88 ? 16.555 24.310 9.599 1.00 45.97 88 THR A C 1
ATOM 643 O O . THR A 1 88 ? 16.176 25.486 9.607 1.00 45.97 88 THR A O 1
ATOM 646 N N . PRO A 1 89 ? 17.829 23.987 9.906 1.00 39.91 89 PRO A N 1
ATOM 647 C CA . PRO A 1 89 ? 18.859 25.015 9.881 1.00 39.91 89 PRO A CA 1
ATOM 648 C C . PRO A 1 89 ? 18.932 25.549 8.446 1.00 39.91 89 PRO A C 1
ATOM 650 O O . PRO A 1 89 ? 18.932 24.775 7.486 1.00 39.91 89 PRO A O 1
ATOM 653 N N . ALA A 1 90 ? 18.884 26.873 8.317 1.00 54.38 90 ALA A N 1
ATOM 654 C CA . ALA A 1 90 ? 18.743 27.581 7.053 1.00 54.38 90 ALA A CA 1
ATOM 655 C C . ALA A 1 90 ? 19.729 27.068 5.988 1.00 54.38 90 ALA A C 1
ATOM 657 O O . ALA A 1 90 ? 20.939 27.042 6.204 1.00 54.38 90 ALA A O 1
ATOM 658 N N . SER A 1 91 ? 19.210 26.697 4.817 1.00 48.00 91 SER A N 1
ATOM 659 C CA . SER A 1 91 ? 20.024 26.561 3.613 1.00 48.00 91 SER A CA 1
ATOM 660 C C . SER A 1 91 ? 20.598 27.934 3.259 1.00 48.00 91 SER A C 1
ATOM 662 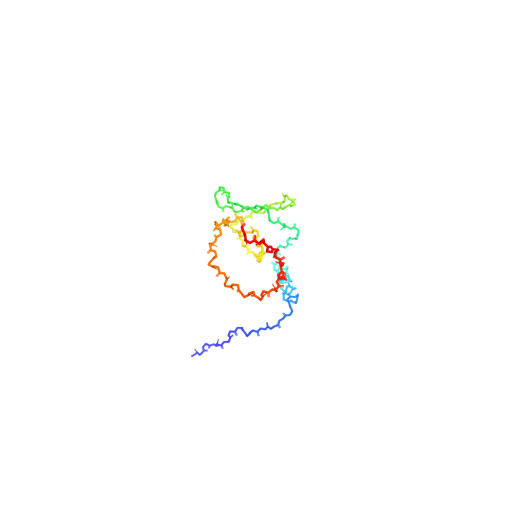O O . SER A 1 91 ? 19.827 28.872 3.048 1.00 48.00 91 SER A O 1
ATOM 664 N N . SER A 1 92 ? 21.924 28.063 3.184 1.00 39.00 92 SER A N 1
ATOM 665 C CA . SER A 1 92 ? 22.580 29.284 2.703 1.00 39.00 92 SER A CA 1
ATOM 666 C C . SER A 1 92 ? 22.056 29.643 1.305 1.00 39.00 92 SER A C 1
ATOM 668 O O . SER A 1 92 ? 22.182 28.819 0.394 1.00 39.00 92 SER A O 1
ATOM 670 N N . PRO A 1 93 ? 21.468 30.833 1.088 1.00 39.41 93 PRO A N 1
ATOM 671 C CA . PRO A 1 93 ? 20.978 31.199 -0.229 1.00 39.41 93 PRO A CA 1
ATOM 672 C C . PRO A 1 93 ? 22.157 31.633 -1.104 1.00 39.41 93 PRO A C 1
ATOM 674 O O . PRO A 1 93 ? 22.805 32.642 -0.835 1.00 39.41 93 PRO A O 1
ATOM 677 N N . SER A 1 94 ? 22.418 30.901 -2.188 1.00 43.97 94 SER A N 1
ATOM 678 C CA . SER A 1 94 ? 23.055 31.515 -3.352 1.00 43.97 94 SER A CA 1
ATOM 679 C C . SER A 1 94 ? 21.954 32.224 -4.133 1.00 43.97 94 SER A C 1
ATOM 681 O O . SER A 1 94 ? 21.125 31.582 -4.773 1.00 43.97 94 SER A O 1
ATOM 683 N N . ALA A 1 95 ? 21.906 33.548 -4.019 1.00 45.28 95 ALA A N 1
ATOM 684 C CA . ALA A 1 95 ? 21.055 34.392 -4.841 1.00 45.28 95 ALA A CA 1
ATOM 685 C C . ALA A 1 95 ? 21.942 35.409 -5.565 1.00 45.28 95 ALA A C 1
ATOM 687 O O . ALA A 1 95 ? 22.591 36.237 -4.928 1.00 45.28 95 ALA A O 1
ATOM 688 N N . ALA A 1 96 ? 21.966 35.354 -6.898 1.00 50.12 96 ALA A N 1
ATOM 689 C CA . ALA A 1 96 ? 22.407 36.484 -7.705 1.00 50.12 96 ALA A CA 1
ATOM 690 C C . ALA A 1 96 ? 21.272 37.519 -7.716 1.00 50.12 96 ALA A C 1
ATOM 692 O O . ALA A 1 96 ? 20.153 37.213 -8.131 1.00 50.12 96 ALA A O 1
ATOM 693 N N . ALA A 1 97 ? 21.540 38.723 -7.213 1.00 44.44 97 ALA A N 1
ATOM 694 C CA . ALA A 1 97 ? 20.555 39.798 -7.143 1.00 44.44 97 ALA A CA 1
ATOM 695 C C . ALA A 1 97 ? 20.342 40.447 -8.526 1.00 44.44 97 ALA A C 1
ATOM 697 O O . ALA A 1 97 ? 21.330 40.834 -9.154 1.00 44.44 97 ALA A O 1
ATOM 698 N N . PRO A 1 98 ? 19.100 40.645 -9.007 1.00 37.22 98 PRO A N 1
ATOM 699 C CA . PRO A 1 98 ? 18.855 41.601 -10.079 1.00 37.22 98 PRO A CA 1
ATOM 700 C C . PRO A 1 98 ? 18.905 43.032 -9.520 1.00 37.22 98 PRO A C 1
ATOM 702 O O . PRO A 1 98 ? 18.355 43.323 -8.458 1.00 37.22 98 PRO A O 1
ATOM 705 N N . ALA A 1 99 ? 19.581 43.929 -10.239 1.00 46.41 99 ALA A N 1
ATOM 706 C CA . ALA A 1 99 ? 19.698 45.336 -9.876 1.00 46.41 99 ALA A CA 1
ATOM 707 C C . ALA A 1 99 ? 18.378 46.090 -10.122 1.00 46.41 99 ALA A C 1
ATOM 709 O O . ALA A 1 99 ? 17.837 46.069 -11.228 1.00 46.41 99 ALA A O 1
ATOM 710 N N . THR A 1 100 ? 17.892 46.801 -9.105 1.00 35.88 100 THR A N 1
ATOM 711 C CA . THR A 1 100 ? 16.738 47.712 -9.201 1.00 35.88 100 THR A CA 1
ATOM 712 C C . THR A 1 100 ? 17.215 49.124 -9.578 1.00 35.88 100 THR A C 1
ATOM 714 O O . THR A 1 100 ? 18.199 49.595 -9.000 1.00 35.88 100 THR A O 1
ATOM 717 N N . PRO A 1 101 ? 16.557 49.843 -10.509 1.00 42.09 101 PRO A N 1
ATOM 718 C CA . PRO A 1 101 ? 16.981 51.181 -10.914 1.00 42.09 101 PRO A CA 1
ATOM 719 C C . PRO A 1 101 ? 16.707 52.226 -9.821 1.00 42.09 101 PRO A C 1
ATOM 721 O O . PRO A 1 101 ? 15.650 52.244 -9.188 1.00 42.09 101 PRO A O 1
ATOM 724 N N . ALA A 1 102 ? 17.671 53.125 -9.611 1.00 48.41 102 ALA A N 1
ATOM 725 C CA . ALA A 1 102 ? 17.593 54.184 -8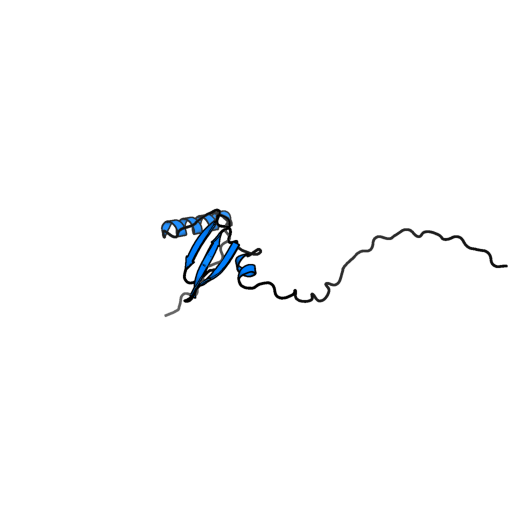.612 1.00 48.41 102 ALA A CA 1
ATOM 726 C C . ALA A 1 102 ? 16.590 55.279 -9.021 1.00 48.41 102 ALA A C 1
ATOM 728 O O . ALA A 1 102 ? 16.753 55.941 -10.045 1.00 48.41 102 ALA A O 1
ATOM 729 N N . THR A 1 103 ? 15.579 55.523 -8.183 1.00 44.00 103 THR A N 1
ATOM 730 C CA . THR A 1 103 ? 14.693 56.691 -8.314 1.00 44.00 103 THR A CA 1
ATOM 731 C C . THR A 1 103 ? 15.345 57.902 -7.643 1.00 44.00 103 THR A C 1
ATOM 733 O O . THR A 1 103 ? 15.611 57.892 -6.441 1.00 44.00 103 THR A O 1
ATOM 736 N N . ARG A 1 104 ? 15.616 58.964 -8.414 1.00 45.50 104 ARG A N 1
ATOM 737 C CA . ARG A 1 104 ? 16.218 60.210 -7.912 1.00 45.50 104 ARG A CA 1
ATOM 738 C C . ARG A 1 104 ? 15.163 61.064 -7.205 1.00 45.50 104 ARG A C 1
ATOM 740 O O . ARG A 1 104 ? 14.223 61.530 -7.842 1.00 45.50 104 ARG A O 1
ATOM 747 N N . ARG A 1 105 ? 15.345 61.322 -5.908 1.00 43.94 105 ARG A N 1
ATOM 748 C CA . ARG A 1 105 ? 14.490 62.241 -5.137 1.00 43.94 105 ARG A CA 1
ATOM 749 C C . ARG A 1 105 ? 14.931 63.708 -5.347 1.00 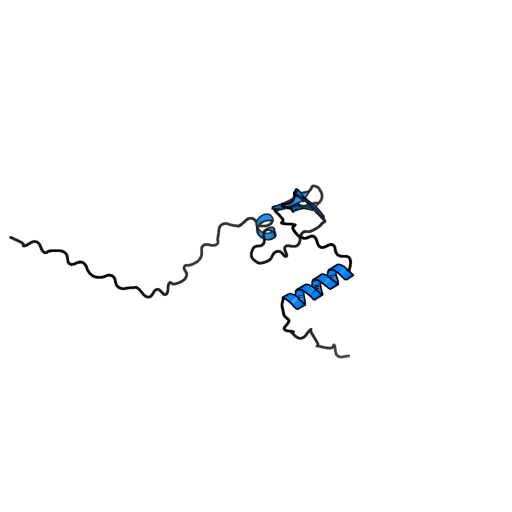43.94 105 ARG A C 1
ATOM 751 O O . ARG A 1 105 ? 16.137 63.948 -5.464 1.00 43.94 105 ARG A O 1
ATOM 758 N N . PRO A 1 106 ? 14.009 64.690 -5.418 1.00 52.31 106 PRO A N 1
ATOM 759 C CA . PRO A 1 106 ? 14.365 66.095 -5.611 1.00 52.31 106 PRO A CA 1
ATOM 760 C C . PRO A 1 106 ? 14.976 66.711 -4.346 1.00 52.31 106 PRO A C 1
ATOM 762 O O . PRO A 1 106 ? 14.607 66.348 -3.229 1.00 52.31 106 PRO A O 1
ATOM 765 N N . ARG A 1 107 ? 15.914 67.649 -4.533 1.00 52.47 107 ARG A N 1
ATOM 766 C CA . ARG A 1 107 ? 16.552 68.414 -3.452 1.00 52.47 107 ARG A CA 1
ATOM 767 C C . ARG A 1 107 ? 15.685 69.621 -3.097 1.00 52.47 107 ARG A C 1
ATOM 769 O O . ARG A 1 107 ? 15.320 70.381 -3.988 1.00 52.47 107 ARG A O 1
ATOM 776 N N . THR A 1 108 ? 15.405 69.815 -1.816 1.00 56.03 108 THR A N 1
ATOM 777 C CA . THR A 1 108 ? 14.907 71.090 -1.285 1.00 56.03 108 THR A CA 1
ATOM 778 C C . THR A 1 108 ? 16.088 72.017 -0.976 1.00 56.03 108 THR A C 1
ATOM 780 O O . THR A 1 108 ? 17.080 71.537 -0.423 1.00 56.03 108 THR A O 1
ATOM 783 N N . PRO A 1 109 ? 16.023 73.309 -1.343 1.00 54.47 109 PRO A N 1
ATOM 784 C CA . PRO A 1 109 ? 17.073 74.275 -1.047 1.00 54.47 109 PRO A CA 1
ATOM 785 C C . PRO A 1 109 ? 16.974 74.773 0.400 1.00 54.47 109 PRO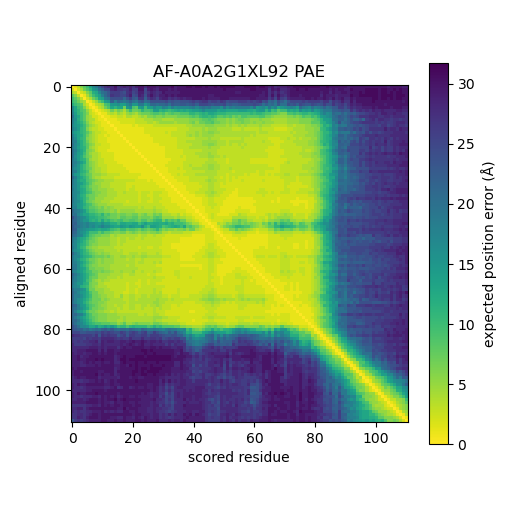 A C 1
ATOM 787 O O . PRO A 1 109 ? 15.879 74.954 0.928 1.00 54.47 109 PRO A O 1
ATOM 790 N N . THR A 1 110 ? 18.130 74.983 1.025 1.00 51.31 110 THR A N 1
ATOM 791 C CA . THR A 1 110 ? 18.268 75.559 2.366 1.00 51.31 110 THR A CA 1
ATOM 792 C C . THR A 1 110 ? 18.389 77.077 2.256 1.00 51.31 110 THR A C 1
ATOM 794 O O . THR A 1 110 ? 19.240 77.561 1.507 1.00 51.31 110 THR A O 1
ATOM 797 N N . GLY A 1 111 ? 17.565 77.799 3.013 1.00 50.19 111 GLY A N 1
ATOM 798 C CA . GLY A 1 111 ? 17.639 79.237 3.264 1.00 50.19 111 GLY A CA 1
ATOM 799 C C . GLY A 1 111 ? 16.749 79.578 4.443 1.00 50.19 111 GLY A C 1
ATOM 800 O O . GLY A 1 111 ? 15.532 79.333 4.304 1.00 50.19 111 GLY A O 1
#

Mean predicted aligned error: 14.34 Å

Solvent-accessible surface area (backbone atoms only — not comparable to full-atom values): 7826 Å² total; per-residue (Å²): 137,83,77,85,89,68,74,87,74,90,79,91,70,59,66,67,59,54,52,48,57,53,52,53,49,38,53,75,72,67,51,87,83,79,79,87,69,45,74,72,48,67,50,69,47,94,91,57,42,28,39,40,33,28,73,81,74,49,75,50,76,43,78,73,85,82,79,82,66,62,97,80,31,57,55,51,49,68,75,53,61,83,70,82,76,79,83,72,79,78,77,82,81,88,72,88,80,82,86,79,84,85,82,84,77,86,84,81,85,89,132

Secondary structure (DSSP, 8-state):
------PPPP----HHHHHHHHHHHHHHTT----SS--EEEEEE-TTS-EEEEETTS-EEEES-----S-TT-HHHHHHSPPPS---PPPPPP--PPPPPPPPPPPPPPP-

Foldseek 3Di:
DDDPPDDDDDDDDPPVVVVVVVVVVCVVVVNDDDPPFAFDAWDADPPQWIKTAGPVRDIDIDNDDDQPPPPPTPVCCRVPPDDPDDPDPDDDDPDDDDDDDDDDDDDDDDD

pLDDT: mean 79.32, std 21.52, range [35.88, 98.44]

Nearest PDB structures (foldseek):
  4hb9-assembly1_A  TM=9.546E-01  e=3.437E-02  Photorhabdus laumondii subsp. laumondii TTO1
  4fk1-assembly1_B  TM=8.051E-01  e=5.740E-01  Bacillus anthracis str. 'Ames Ancestor'
  4fk1-assembly2_C  TM=7.932E-01  e=6.523E-01  Bacillus anthracis str. 'Ames Ancestor'
  8c3m-assembly1_B  TM=8.523E-01  e=2.501E+00  Bacillus cereus ATCC 14579
  3jcp-assembly1_M  TM=3.814E-01  e=2.064E+00  Saccharomyces cerevisiae S288C

Organism: Streptomyces cinnamoneus (NCBI:txid53446)

InterPro domains:
  IPR002938 FAD-binding domain [PF01494] (6-87)
  IPR036188 FAD/NAD(P)-binding domain superfamily [G3DSA:3.50.50.60] (1-110)
  IPR036188 FAD/NAD(P)-binding domain superfamily [SSF51905] (6-82)
  IPR050493 FAD-dependent Monooxygenases in Biosynthesis and Metabolism [PTHR13789] (7-96)

Sequence (111 aa):
LAGSAGGPRPRTLPRSALYRALRDEATRRGIPVEYGKRLVATGTGPRGTVTALFADGSRAEGDLVVGADGIHSRTRTLLDPPRPAPATPASSPSAAAPATPATRRPRTPTG

Radius of gyration: 28.82 Å; Cα contacts (8 Å, |Δi|>4): 72; chains: 1; bounding box: 51×106×38 Å